Protein AF-A0A930E7I8-F1 (afdb_monomer)

Solvent-accessible surface area (backbone atoms only — not comparable to full-atom values): 3597 Å² total; per-residue (Å²): 127,83,94,61,77,57,66,66,51,52,73,72,66,56,51,70,73,55,58,76,67,65,79,88,86,83,88,61,95,83,68,50,69,68,59,49,52,52,49,52,56,51,50,54,55,51,52,56,52,55,62,74,77,106

Radius of gyration: 14.19 Å; Cα contacts (8 Å, |Δi|>4): 10; chains: 1; bounding box: 32×22×35 Å

Mean predicted aligned error: 5.07 Å

Sequence (54 aa):
SKKGNSRILTVMGLKQDELDGAIRFSFYSGNTSEEIDKTVEVLKKSVEQIRKMR

pLDDT: mean 89.34, std 13.03, range [43.84, 98.44]

Secondary structure (DSSP, 8-state):
--SS--HHHHHTT--HHHHHT-------TT--HHHHHHHHHHHHHHHHHHHHH-

Nearest PDB structures (foldseek):
  7uj1-assembly1_A  TM=3.536E-01  e=5.236E+00  Homo sapiens

Structure (mmCIF, N/CA/C/O backbone):
data_AF-A0A930E7I8-F1
#
_entry.id   AF-A0A930E7I8-F1
#
loop_
_atom_site.group_PDB
_atom_site.id
_atom_site.type_symbol
_atom_site.label_atom_id
_atom_site.label_alt_id
_atom_site.label_comp_id
_atom_site.label_asym_id
_atom_site.label_entity_id
_atom_site.label_seq_id
_atom_site.pdbx_PDB_ins_code
_atom_site.Cartn_x
_atom_site.Cartn_y
_atom_site.Cartn_z
_atom_site.occupancy
_atom_site.B_iso_or_equiv
_atom_site.auth_seq_id
_atom_site.auth_comp_id
_atom_site.auth_asym_id
_atom_site.auth_atom_id
_atom_site.pdbx_PDB_model_num
ATOM 1 N N . SER A 1 1 ? -15.391 12.590 -0.053 1.00 48.1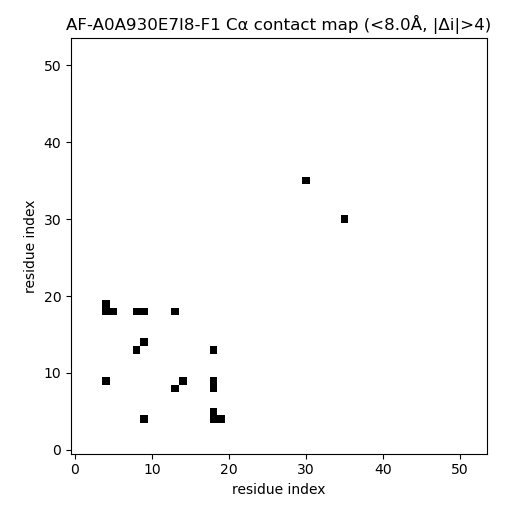2 1 SER A N 1
ATOM 2 C CA . SER A 1 1 ? -15.011 11.167 -0.169 1.00 48.12 1 SER A CA 1
ATOM 3 C C . SER A 1 1 ? -16.277 10.323 -0.127 1.00 48.12 1 SER A C 1
ATOM 5 O O . SER A 1 1 ? -17.154 10.654 0.665 1.00 48.12 1 SER A O 1
ATOM 7 N N . LYS A 1 2 ? -16.455 9.336 -1.021 1.00 43.84 2 LYS A N 1
ATOM 8 C CA . LYS A 1 2 ? -17.690 8.527 -1.079 1.00 43.84 2 LYS A CA 1
ATOM 9 C C . LYS A 1 2 ? -17.863 7.794 0.259 1.00 43.84 2 LYS A C 1
ATOM 11 O O . LYS A 1 2 ? -17.023 6.987 0.626 1.00 43.84 2 LYS A O 1
ATOM 16 N N . LYS A 1 3 ? -18.940 8.122 0.977 1.00 50.72 3 LYS A N 1
ATOM 17 C CA . LYS A 1 3 ? -19.306 7.694 2.344 1.00 50.72 3 LYS A CA 1
ATOM 18 C C . LYS A 1 3 ? -19.664 6.196 2.482 1.00 50.72 3 LYS A C 1
ATOM 20 O O . LYS A 1 3 ? -20.500 5.842 3.302 1.00 50.72 3 LYS A O 1
ATOM 25 N N . GLY A 1 4 ? -19.090 5.313 1.671 1.00 58.75 4 GLY A N 1
ATOM 26 C CA . GLY A 1 4 ? -19.427 3.892 1.681 1.00 58.75 4 GLY A CA 1
ATOM 27 C C . GLY A 1 4 ? -18.183 3.035 1.552 1.00 58.75 4 GLY A C 1
ATOM 28 O O . GLY A 1 4 ? -17.383 3.259 0.643 1.00 58.75 4 GLY A O 1
ATOM 29 N N . ASN A 1 5 ? -18.054 2.058 2.450 1.00 65.62 5 ASN A N 1
ATOM 30 C CA . ASN A 1 5 ? -17.073 0.984 2.351 1.00 65.62 5 ASN A CA 1
ATOM 31 C C . ASN A 1 5 ? -17.02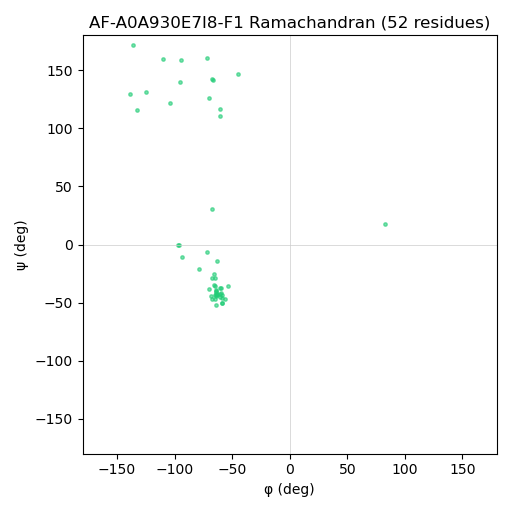5 0.417 0.928 1.00 65.62 5 ASN A C 1
ATOM 33 O O . ASN A 1 5 ? -18.047 0.334 0.236 1.00 65.62 5 ASN A O 1
ATOM 37 N N . SER A 1 6 ? -15.842 -0.012 0.490 1.00 80.75 6 SER A N 1
ATOM 38 C CA . SER A 1 6 ? -15.710 -0.698 -0.792 1.00 80.75 6 SER A CA 1
ATOM 39 C C . SER A 1 6 ? -16.552 -1.974 -0.785 1.00 80.75 6 SER A C 1
ATOM 41 O O . SER A 1 6 ? -16.199 -2.944 -0.120 1.00 80.75 6 SER A O 1
ATOM 43 N N . ARG A 1 7 ? -17.639 -1.996 -1.572 1.00 84.62 7 ARG A N 1
ATOM 44 C CA . ARG A 1 7 ? -18.515 -3.172 -1.719 1.00 84.62 7 ARG A CA 1
ATOM 45 C C . ARG A 1 7 ? -17.726 -4.421 -2.111 1.00 84.62 7 ARG A C 1
ATOM 47 O O . ARG A 1 7 ? -18.052 -5.507 -1.657 1.00 84.62 7 ARG A O 1
ATOM 54 N N . ILE A 1 8 ? -16.683 -4.251 -2.926 1.00 89.31 8 ILE A N 1
ATOM 55 C CA . ILE A 1 8 ? -15.788 -5.337 -3.338 1.00 89.31 8 ILE A CA 1
ATOM 56 C C . ILE A 1 8 ? -15.037 -5.887 -2.125 1.00 89.31 8 ILE A C 1
ATOM 58 O O . ILE A 1 8 ? -15.094 -7.083 -1.874 1.00 89.31 8 ILE A O 1
ATOM 62 N N . LEU A 1 9 ? -14.393 -5.022 -1.338 1.00 87.69 9 LEU A N 1
ATOM 63 C CA . LEU A 1 9 ? -13.633 -5.456 -0.165 1.00 87.69 9 LEU A CA 1
ATOM 64 C C . LEU A 1 9 ? -14.548 -6.055 0.920 1.00 87.69 9 LEU A C 1
ATOM 66 O O . LEU A 1 9 ? -14.185 -7.033 1.563 1.00 87.69 9 LEU A O 1
ATOM 70 N N . THR A 1 10 ? -15.770 -5.535 1.073 1.00 86.19 10 THR A N 1
ATOM 71 C CA . THR A 1 10 ? -16.783 -6.128 1.958 1.00 86.19 10 THR A CA 1
ATOM 72 C C . THR A 1 10 ? -17.177 -7.536 1.503 1.00 86.19 10 THR A C 1
ATOM 74 O O . THR A 1 10 ? -17.257 -8.439 2.327 1.00 86.19 10 THR A O 1
ATOM 77 N N . VAL A 1 11 ? -17.379 -7.755 0.198 1.00 91.44 11 VAL A N 1
ATOM 78 C CA . VAL A 1 11 ? -17.675 -9.090 -0.360 1.00 91.44 11 VAL A CA 1
ATOM 79 C C . VAL A 1 11 ? -16.474 -10.035 -0.246 1.00 91.44 11 VAL A C 1
ATOM 81 O O . VAL A 1 11 ? -16.663 -11.236 -0.092 1.00 91.44 11 VAL A O 1
ATOM 84 N N . MET A 1 12 ? -15.246 -9.509 -0.254 1.00 91.88 12 MET A N 1
ATOM 85 C CA . MET A 1 12 ? -14.030 -10.284 0.023 1.00 91.88 12 MET A CA 1
ATOM 86 C C . MET A 1 12 ? -13.881 -10.686 1.502 1.00 91.88 12 MET A C 1
ATOM 88 O O . MET A 1 12 ? -12.970 -11.443 1.823 1.00 91.88 12 MET A O 1
ATOM 92 N N . GLY A 1 13 ? -14.756 -10.211 2.396 1.00 91.19 13 GLY A N 1
ATOM 93 C CA . GLY A 1 13 ? -14.760 -10.595 3.809 1.00 91.19 13 GLY A 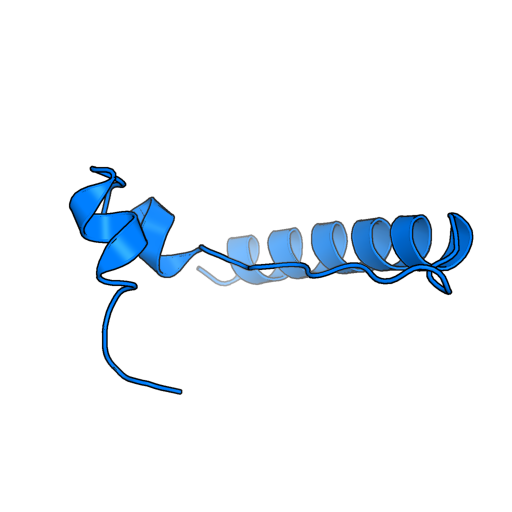CA 1
ATOM 94 C C . GLY A 1 13 ? -13.770 -9.830 4.690 1.00 91.19 13 GLY A C 1
ATOM 95 O O . GLY A 1 13 ? -13.471 -10.293 5.789 1.00 91.19 13 GLY A O 1
ATOM 96 N N . LEU A 1 14 ? -13.269 -8.675 4.238 1.00 90.69 14 LEU A N 1
ATOM 97 C CA . LEU A 1 14 ? -12.420 -7.808 5.061 1.00 90.69 14 LEU A CA 1
ATOM 98 C C . LEU A 1 14 ? -13.217 -7.193 6.215 1.00 90.69 14 LEU A C 1
ATOM 100 O O . LEU A 1 14 ? -14.383 -6.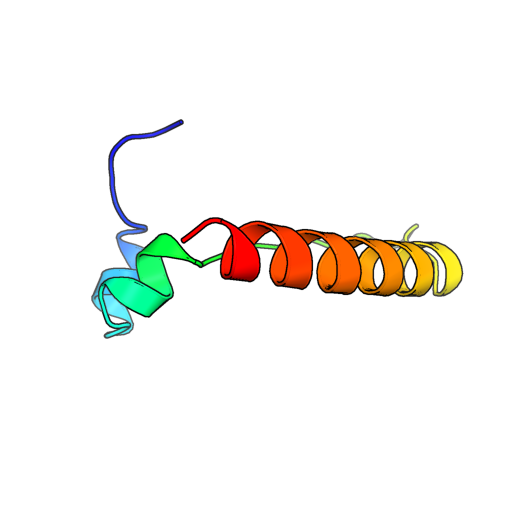807 6.059 1.00 90.69 14 LEU A O 1
ATOM 104 N N . LYS A 1 15 ? -12.571 -7.083 7.374 1.00 91.62 15 LYS A N 1
ATOM 105 C CA . LYS A 1 15 ? -13.152 -6.475 8.571 1.00 91.62 15 LYS A CA 1
ATOM 106 C C . LYS A 1 15 ? -13.264 -4.957 8.412 1.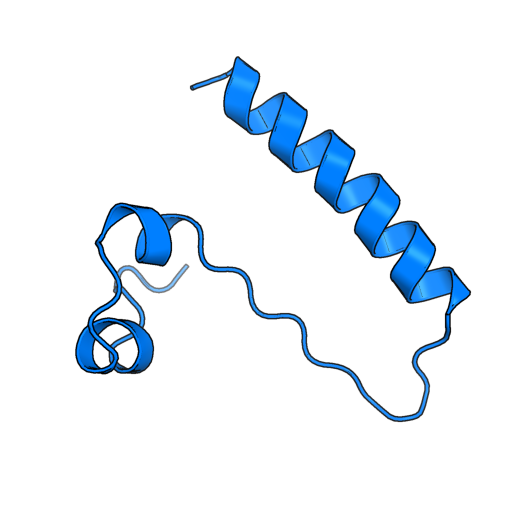00 91.62 15 LYS A C 1
ATOM 108 O O . LYS A 1 15 ? -12.591 -4.344 7.587 1.00 91.62 15 LYS A O 1
ATOM 113 N N . GLN A 1 16 ? -14.122 -4.331 9.216 1.00 86.12 16 GLN A N 1
ATOM 114 C CA . GLN A 1 16 ? -14.382 -2.890 9.118 1.00 86.12 16 GLN A CA 1
ATOM 115 C C . GLN A 1 16 ? -13.122 -2.035 9.332 1.00 86.12 16 GLN A C 1
ATOM 117 O O . GLN A 1 16 ? -12.932 -1.051 8.628 1.00 86.12 16 GLN A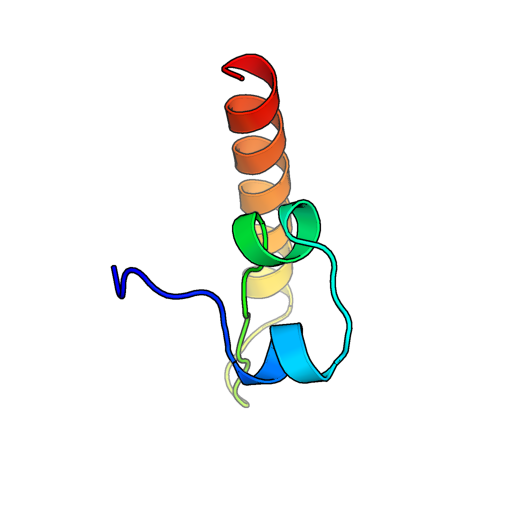 O 1
ATOM 122 N N . ASP A 1 17 ? -12.237 -2.429 10.245 1.00 88.69 17 ASP A N 1
ATOM 123 C CA . ASP A 1 17 ? -10.957 -1.761 10.499 1.00 88.69 17 ASP A CA 1
ATOM 124 C C . ASP A 1 17 ? -9.995 -1.839 9.303 1.00 88.69 17 ASP A C 1
ATOM 126 O O . ASP A 1 17 ? -9.293 -0.870 9.007 1.00 88.69 17 ASP A O 1
ATOM 130 N N . GLU A 1 18 ? -10.000 -2.956 8.576 1.00 90.12 18 GLU A N 1
ATOM 131 C CA . GLU A 1 18 ? -9.247 -3.118 7.328 1.00 90.12 18 GLU A CA 1
ATOM 132 C C . GLU A 1 18 ? -9.850 -2.277 6.192 1.00 90.12 18 GLU A C 1
ATOM 134 O O . GLU A 1 18 ? -9.114 -1.674 5.409 1.00 90.12 18 GLU A O 1
ATOM 139 N N . LEU A 1 19 ? -11.184 -2.190 6.121 1.00 88.94 19 LEU A N 1
ATOM 140 C CA . LEU A 1 19 ? -11.900 -1.355 5.151 1.00 88.94 19 LEU A CA 1
ATOM 141 C C . LEU A 1 19 ? -11.623 0.136 5.366 1.00 88.94 19 LEU A C 1
ATOM 143 O O . LEU A 1 19 ? -11.365 0.852 4.398 1.00 88.94 19 LEU A O 1
ATOM 147 N N . ASP A 1 20 ? -11.642 0.586 6.620 1.00 86.81 20 ASP A N 1
ATOM 148 C CA . ASP A 1 20 ? -11.412 1.983 7.001 1.00 86.81 20 ASP A CA 1
ATOM 149 C C . ASP A 1 20 ? -9.982 2.445 6.681 1.00 86.81 20 ASP A C 1
ATOM 151 O O . ASP A 1 20 ? -9.748 3.628 6.426 1.00 86.81 20 ASP A O 1
ATOM 155 N N . GLY A 1 21 ? -9.021 1.516 6.691 1.00 88.94 21 GLY A N 1
ATOM 156 C CA . GLY A 1 21 ? -7.608 1.771 6.409 1.00 88.94 21 GLY A CA 1
ATOM 157 C C . GLY A 1 21 ? -7.161 1.467 4.976 1.00 88.94 21 GLY A C 1
ATOM 158 O O . GLY A 1 21 ? -5.977 1.629 4.674 1.00 88.94 21 GLY A O 1
ATOM 159 N N . ALA A 1 22 ? -8.051 1.001 4.096 1.00 9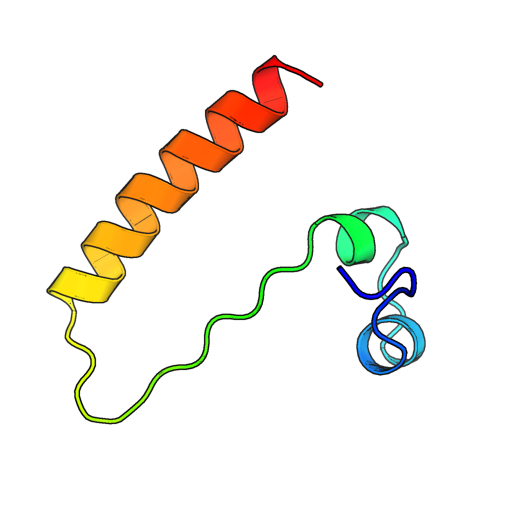1.31 22 ALA A N 1
ATOM 160 C CA . ALA A 1 22 ? -7.668 0.514 2.774 1.00 91.31 22 ALA A CA 1
ATOM 161 C C . ALA A 1 22 ? -7.211 1.646 1.832 1.00 91.31 22 ALA A C 1
ATOM 163 O O . ALA A 1 22 ? -7.945 2.597 1.558 1.00 91.31 22 ALA A O 1
ATOM 164 N N . ILE A 1 23 ? -6.012 1.499 1.258 1.00 92.06 23 ILE A N 1
ATOM 165 C CA . ILE A 1 23 ? -5.436 2.422 0.267 1.00 92.06 23 ILE A CA 1
ATOM 166 C C . ILE A 1 23 ? -5.061 1.627 -0.987 1.00 92.06 23 ILE A C 1
ATOM 168 O O . ILE A 1 23 ? -4.404 0.591 -0.901 1.00 92.06 23 ILE A O 1
ATOM 172 N N . ARG A 1 24 ? -5.467 2.112 -2.169 1.00 93.00 24 ARG A N 1
ATOM 173 C CA . ARG A 1 24 ? -5.131 1.498 -3.462 1.00 93.00 24 ARG A CA 1
ATOM 174 C C . ARG A 1 24 ? -4.039 2.294 -4.169 1.00 93.00 24 ARG A C 1
ATOM 176 O O . ARG A 1 24 ? -4.269 3.443 -4.536 1.00 93.00 24 ARG A O 1
ATOM 183 N N . PHE A 1 25 ? -2.926 1.634 -4.466 1.00 95.25 25 PHE A N 1
ATOM 184 C CA . PHE A 1 25 ? -1.924 2.115 -5.416 1.00 95.25 25 PHE A CA 1
ATOM 185 C C . PHE A 1 25 ? -2.185 1.486 -6.786 1.00 95.25 25 PHE A C 1
ATOM 187 O O . PHE A 1 25 ? -2.587 0.327 -6.887 1.00 95.25 25 PHE A O 1
ATOM 194 N N . SER A 1 26 ? -2.029 2.261 -7.853 1.00 95.69 26 SER A N 1
ATOM 195 C CA . SER A 1 26 ? -2.218 1.790 -9.225 1.00 95.69 26 SER A CA 1
ATOM 196 C C . SER A 1 26 ? -1.030 2.255 -10.043 1.00 95.69 26 SER A C 1
ATOM 198 O O . SER A 1 26 ? -0.812 3.456 -10.168 1.00 95.69 26 SER A O 1
ATOM 200 N N . PHE A 1 27 ? -0.256 1.296 -10.540 1.00 95.75 27 PHE A N 1
ATOM 201 C CA . PHE A 1 27 ? 0.964 1.555 -11.292 1.00 95.75 27 PHE A CA 1
ATOM 202 C C . PHE A 1 27 ? 0.697 1.576 -12.797 1.00 95.75 27 PHE A C 1
ATOM 204 O O . PHE A 1 27 ? -0.279 0.996 -13.279 1.00 95.75 27 PHE A O 1
ATOM 211 N N . TYR A 1 28 ? 1.592 2.222 -13.533 1.00 96.06 28 TYR A N 1
ATOM 212 C CA . TYR A 1 28 ? 1.653 2.211 -14.989 1.00 96.06 28 TYR A CA 1
ATOM 213 C C . TYR A 1 28 ? 3.106 2.035 -15.453 1.00 96.06 28 TYR A C 1
ATOM 215 O O . TYR A 1 28 ? 4.040 2.086 -14.655 1.00 96.06 28 TYR A O 1
ATOM 223 N N . SER A 1 29 ? 3.307 1.827 -16.755 1.00 95.81 29 SER A N 1
ATOM 224 C CA . SER A 1 29 ? 4.614 1.481 -17.335 1.00 95.81 29 SER A CA 1
ATOM 225 C C . SER A 1 29 ? 5.707 2.543 -17.179 1.00 95.81 29 SER A C 1
ATOM 227 O O . SER A 1 29 ? 6.864 2.242 -17.443 1.00 95.81 29 SER A O 1
ATOM 229 N N . GLY A 1 30 ? 5.357 3.777 -16.810 1.00 97.56 30 GLY A N 1
ATOM 230 C CA . GLY A 1 30 ? 6.317 4.860 -16.587 1.00 97.56 30 GLY A CA 1
ATOM 231 C C . GLY A 1 30 ? 6.718 5.053 -15.127 1.00 97.56 30 GLY A C 1
ATOM 232 O O . GLY A 1 30 ? 7.510 5.947 -14.857 1.00 97.56 30 GLY A O 1
ATOM 233 N N . ASN A 1 31 ? 6.181 4.264 -14.189 1.00 97.56 31 ASN A N 1
ATOM 234 C CA . ASN A 1 31 ? 6.636 4.346 -12.806 1.00 97.56 31 ASN A CA 1
ATOM 235 C C . ASN A 1 31 ? 8.080 3.870 -12.666 1.00 97.56 31 ASN A C 1
ATOM 237 O O . ASN A 1 31 ? 8.470 2.874 -13.279 1.00 97.56 31 ASN A O 1
ATOM 241 N N . THR A 1 32 ? 8.843 4.544 -11.809 1.00 98.25 32 THR A N 1
ATOM 242 C CA . THR A 1 32 ? 10.228 4.161 -11.510 1.00 98.25 32 THR A CA 1
ATOM 243 C C . THR A 1 32 ? 10.371 3.614 -10.093 1.00 98.25 32 THR A C 1
ATOM 245 O O . THR A 1 32 ? 9.533 3.850 -9.217 1.00 98.25 32 THR A O 1
ATOM 248 N N . SER A 1 33 ? 11.448 2.867 -9.852 1.00 97.69 33 SER A N 1
ATOM 249 C CA . SER A 1 33 ? 11.768 2.361 -8.516 1.00 97.69 33 SER A CA 1
ATOM 250 C C . SER A 1 33 ? 11.972 3.500 -7.515 1.00 97.69 33 SER A C 1
ATOM 252 O O . SER A 1 33 ? 11.488 3.410 -6.392 1.00 97.69 33 SER A O 1
ATOM 254 N N . GLU A 1 34 ? 12.582 4.608 -7.937 1.00 98.38 34 GLU A N 1
ATOM 255 C CA . GLU A 1 34 ? 12.817 5.781 -7.092 1.00 98.38 34 GLU A CA 1
ATOM 256 C C . GLU A 1 34 ? 11.504 6.434 -6.635 1.00 98.38 34 GLU A C 1
ATOM 258 O O . GLU A 1 34 ? 11.379 6.846 -5.479 1.00 98.38 34 GLU A O 1
ATOM 263 N N . GLU A 1 35 ? 10.496 6.502 -7.511 1.00 98.00 35 GLU A N 1
ATOM 264 C CA . GLU A 1 35 ? 9.164 7.000 -7.151 1.00 98.00 35 GLU A CA 1
ATOM 265 C C . GLU A 1 35 ? 8.484 6.096 -6.116 1.00 98.00 35 GLU A C 1
ATOM 267 O O . GLU A 1 35 ? 7.838 6.583 -5.179 1.00 98.00 35 GLU A O 1
ATOM 272 N N . ILE A 1 36 ? 8.636 4.777 -6.265 1.00 97.62 36 ILE A N 1
ATOM 273 C CA . ILE A 1 36 ? 8.082 3.789 -5.335 1.00 97.62 36 ILE A CA 1
ATOM 274 C C . ILE A 1 36 ? 8.786 3.898 -3.982 1.00 97.62 36 ILE A C 1
ATOM 276 O O . ILE A 1 36 ? 8.108 3.991 -2.958 1.00 97.62 36 ILE A O 1
ATOM 280 N N . ASP A 1 37 ? 10.115 3.968 -3.962 1.00 98.31 37 ASP A N 1
ATOM 281 C CA . ASP A 1 37 ? 10.901 4.126 -2.738 1.00 98.31 37 ASP A CA 1
ATOM 282 C C . ASP A 1 37 ? 10.516 5.408 -2.004 1.00 98.31 37 ASP A C 1
ATOM 284 O O . ASP A 1 37 ? 10.270 5.394 -0.791 1.00 98.31 37 ASP A O 1
ATOM 288 N N . LYS A 1 38 ? 10.356 6.511 -2.746 1.00 98.31 38 LYS A N 1
ATOM 289 C CA . LYS A 1 38 ? 9.901 7.773 -2.168 1.00 98.31 38 LYS A CA 1
ATOM 290 C C . LYS A 1 38 ? 8.494 7.662 -1.594 1.00 98.31 38 LYS A C 1
ATOM 292 O O . LYS A 1 38 ? 8.229 8.164 -0.499 1.00 98.31 38 LYS A O 1
ATOM 297 N N . THR A 1 39 ? 7.597 6.989 -2.309 1.00 97.69 39 THR A N 1
ATOM 298 C CA . THR A 1 39 ? 6.223 6.746 -1.857 1.00 97.69 39 THR A CA 1
ATOM 299 C C . THR A 1 39 ? 6.214 5.937 -0.563 1.00 97.69 39 THR A C 1
ATOM 301 O O . THR A 1 39 ? 5.526 6.315 0.384 1.00 97.69 39 THR A O 1
ATOM 304 N N . VAL A 1 40 ? 7.011 4.869 -0.473 1.00 97.88 40 VAL A N 1
ATOM 305 C CA . VAL A 1 40 ? 7.130 4.031 0.730 1.00 97.88 40 VAL A CA 1
ATOM 306 C C . VAL A 1 40 ? 7.713 4.819 1.906 1.00 97.88 40 VAL A C 1
ATOM 308 O O . VAL A 1 40 ? 7.222 4.681 3.029 1.00 97.88 40 VAL A O 1
ATOM 311 N N . GLU A 1 41 ? 8.723 5.662 1.671 1.00 98.44 41 GLU A N 1
ATOM 312 C CA . GLU A 1 41 ? 9.326 6.521 2.698 1.00 98.44 41 GLU A CA 1
ATOM 313 C C . GLU A 1 41 ? 8.283 7.457 3.328 1.00 98.44 41 GLU A C 1
ATOM 315 O O . GLU A 1 41 ? 8.150 7.523 4.554 1.00 98.44 41 GLU A O 1
ATOM 320 N N . VAL A 1 42 ? 7.518 8.161 2.489 1.00 98.12 42 VAL A N 1
ATOM 321 C CA . VAL A 1 42 ? 6.485 9.101 2.940 1.00 98.12 42 VAL A CA 1
ATOM 322 C C . VAL A 1 42 ? 5.328 8.355 3.598 1.00 98.12 42 VAL A C 1
ATOM 324 O O . VAL A 1 42 ? 4.902 8.741 4.685 1.00 98.12 42 VAL A O 1
ATOM 327 N N . LEU A 1 43 ? 4.867 7.252 3.001 1.00 97.88 43 LEU A N 1
ATOM 328 C CA . LEU A 1 43 ? 3.759 6.452 3.522 1.00 97.88 43 LEU A CA 1
ATOM 329 C C . LEU A 1 43 ? 4.028 5.978 4.954 1.00 97.88 43 LEU A C 1
ATOM 331 O O . LEU A 1 43 ? 3.166 6.136 5.817 1.00 97.88 43 LEU A O 1
ATOM 335 N N . LYS A 1 44 ? 5.226 5.443 5.227 1.00 97.56 44 LYS A N 1
ATOM 336 C CA . LYS A 1 44 ? 5.614 4.994 6.575 1.00 97.56 44 LYS A CA 1
ATOM 337 C C . LYS A 1 44 ? 5.541 6.137 7.587 1.00 97.56 44 LYS A C 1
ATOM 339 O O . LYS A 1 44 ? 4.869 6.000 8.607 1.00 97.56 44 LYS A O 1
ATOM 344 N N . LYS A 1 45 ? 6.153 7.283 7.266 1.00 97.94 45 LYS A N 1
ATOM 345 C CA . LYS A 1 45 ? 6.150 8.477 8.127 1.00 97.94 45 LYS A CA 1
ATOM 346 C C . LYS A 1 45 ? 4.728 8.971 8.407 1.00 97.94 45 LYS A C 1
ATOM 348 O O . LYS A 1 45 ? 4.381 9.221 9.559 1.00 97.94 45 LYS A O 1
ATOM 353 N N . SER A 1 46 ? 3.886 9.064 7.379 1.00 96.44 46 SER A N 1
ATOM 354 C CA . SER A 1 46 ? 2.501 9.520 7.524 1.00 96.44 46 SER A CA 1
ATOM 355 C C . SER A 1 46 ? 1.655 8.562 8.364 1.00 96.44 46 SER A C 1
ATOM 357 O O . SER A 1 46 ? 0.924 9.007 9.247 1.00 96.44 46 SER A O 1
ATOM 359 N N . VAL A 1 47 ? 1.773 7.248 8.144 1.00 95.62 47 VAL A N 1
ATOM 360 C CA . VAL A 1 47 ? 1.035 6.239 8.924 1.00 95.62 47 VAL A CA 1
ATOM 361 C C . VAL A 1 47 ? 1.450 6.267 10.395 1.00 95.62 47 VAL A C 1
ATOM 363 O O . VAL A 1 47 ? 0.587 6.211 11.270 1.00 95.62 47 VAL A O 1
ATOM 366 N N . GLU A 1 48 ? 2.745 6.395 10.689 1.00 96.94 48 GLU A N 1
ATOM 367 C CA . GLU A 1 48 ? 3.237 6.534 12.064 1.00 96.94 48 GLU A CA 1
ATOM 368 C C . GLU A 1 48 ? 2.681 7.781 12.759 1.00 96.94 48 GLU A C 1
ATOM 370 O O . GLU A 1 48 ? 2.284 7.706 13.920 1.00 96.94 48 GLU A O 1
ATOM 375 N N . GLN A 1 49 ? 2.619 8.919 12.064 1.00 96.44 49 GLN A N 1
ATOM 376 C CA . GLN A 1 49 ? 2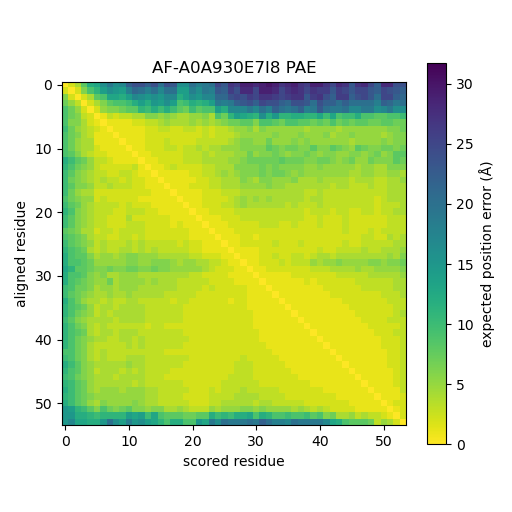.049 10.151 12.615 1.00 96.44 49 GLN A CA 1
ATOM 377 C C . GLN A 1 49 ? 0.552 10.009 12.905 1.00 96.44 49 GLN A C 1
ATOM 379 O O . GLN A 1 49 ? 0.118 10.330 14.008 1.00 96.44 49 GLN A O 1
ATOM 384 N N . ILE A 1 50 ? -0.226 9.470 11.961 1.00 94.44 50 ILE A N 1
ATOM 385 C CA . ILE A 1 50 ? -1.673 9.261 12.132 1.00 94.44 50 ILE A CA 1
ATOM 386 C C . ILE A 1 50 ? -1.951 8.332 13.320 1.00 94.44 50 ILE A C 1
ATOM 388 O O . ILE A 1 50 ? -2.838 8.609 14.123 1.00 94.44 50 ILE A O 1
ATOM 392 N N . ARG A 1 51 ? -1.167 7.258 13.476 1.00 93.25 51 ARG A N 1
ATOM 393 C CA . ARG A 1 51 ? -1.306 6.315 14.597 1.00 93.25 51 ARG A CA 1
ATOM 394 C C . ARG A 1 51 ? -0.992 6.927 15.961 1.00 93.25 51 ARG A C 1
ATOM 396 O O . AR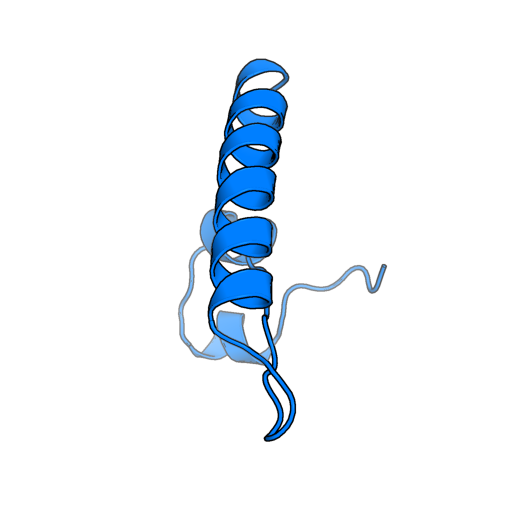G A 1 51 ? -1.495 6.418 16.948 1.00 93.25 51 ARG A O 1
ATOM 403 N N . LYS A 1 52 ? -0.179 7.986 16.030 1.00 94.31 52 LYS A N 1
ATOM 404 C CA . LYS A 1 52 ? 0.105 8.712 17.283 1.00 94.31 52 LYS A CA 1
ATOM 405 C C . LYS A 1 52 ? -1.011 9.678 17.685 1.00 94.31 52 LYS A C 1
ATOM 407 O O . LYS A 1 52 ? -1.060 10.087 18.837 1.00 94.31 52 LYS A O 1
ATOM 412 N N . MET A 1 53 ? -1.848 10.090 16.733 1.00 87.44 53 MET A N 1
ATOM 413 C CA . MET A 1 53 ? -2.950 11.034 16.955 1.00 87.44 53 MET A CA 1
ATOM 414 C C . MET A 1 53 ? -4.287 10.345 17.253 1.00 87.44 53 MET A C 1
ATOM 416 O O . MET A 1 53 ? -5.250 11.031 17.593 1.00 87.44 53 MET A O 1
ATOM 420 N N . ARG A 1 54 ? -4.358 9.025 17.065 1.00 65.25 54 ARG A N 1
ATOM 421 C CA . ARG A 1 54 ? -5.531 8.191 17.326 1.00 65.25 54 ARG A CA 1
ATOM 422 C C . ARG A 1 54 ? -5.396 7.519 18.683 1.00 65.25 54 ARG A C 1
ATOM 424 O O . ARG A 1 54 ? -6.442 7.403 19.353 1.00 65.25 54 ARG A O 1
#

Foldseek 3Di:
DPPDFDPVVVVVVDDPVCSVPDDDDDDDPPDDPVNVVVVVVVVVVVVVVVVVVD